Protein AF-A0A2R6B958-F1 (afdb_monomer)

Sequence (54 aa):
MSRNELRKLALDLRKQNPEFQALHSQVTQQVAERFYQARERFFEGLANKPKKKK

Structure (mmCIF, N/CA/C/O backbone):
data_AF-A0A2R6B958-F1
#
_entry.id   AF-A0A2R6B958-F1
#
loop_
_atom_site.group_PDB
_atom_site.id
_atom_site.type_symbol
_atom_site.label_atom_id
_atom_site.label_alt_id
_atom_site.label_comp_id
_atom_site.label_asym_id
_atom_site.label_entity_id
_atom_site.label_seq_id
_atom_site.pdbx_PDB_ins_code
_atom_site.Cartn_x
_atom_site.Cartn_y
_atom_site.Cartn_z
_atom_site.occupancy
_atom_site.B_iso_or_equiv
_atom_site.auth_seq_id
_atom_site.auth_comp_id
_atom_site.auth_asym_id
_atom_site.auth_atom_id
_atom_site.pdbx_PDB_model_num
ATOM 1 N N . MET A 1 1 ? 8.093 8.264 -5.323 1.00 78.25 1 MET A N 1
ATOM 2 C CA . MET A 1 1 ? 7.499 7.706 -4.087 1.00 78.25 1 MET A CA 1
ATOM 3 C C . MET A 1 1 ? 8.245 6.459 -3.644 1.00 78.25 1 MET A C 1
ATOM 5 O O . MET A 1 1 ? 8.252 5.463 -4.360 1.00 78.25 1 MET A O 1
ATOM 9 N N . SER A 1 2 ? 8.848 6.503 -2.470 1.00 91.56 2 SER A N 1
ATOM 10 C CA . SER A 1 2 ? 9.475 5.371 -1.793 1.00 91.56 2 SER A CA 1
ATOM 11 C C . SER A 1 2 ? 8.440 4.387 -1.224 1.00 91.56 2 SER A C 1
ATOM 13 O O . SER A 1 2 ? 7.266 4.715 -1.032 1.00 91.56 2 SER A O 1
ATOM 15 N N . ARG A 1 3 ? 8.888 3.167 -0.910 1.00 92.69 3 ARG A N 1
ATOM 16 C CA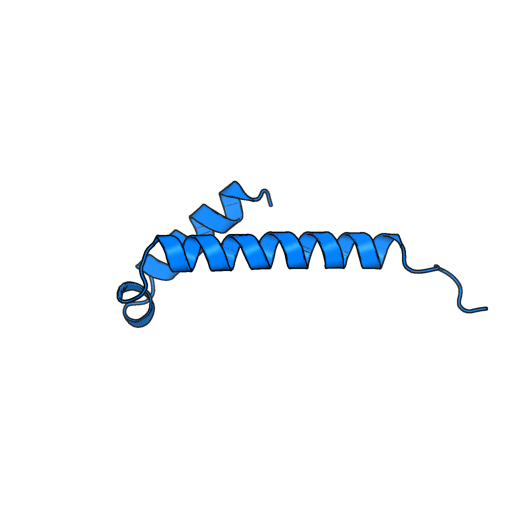 . ARG A 1 3 ? 8.097 2.125 -0.228 1.00 92.69 3 ARG A CA 1
ATOM 17 C C . ARG A 1 3 ? 7.497 2.612 1.098 1.00 92.69 3 ARG A C 1
ATOM 19 O O . ARG A 1 3 ? 6.356 2.297 1.427 1.00 92.69 3 ARG A O 1
ATOM 26 N N . ASN A 1 4 ? 8.254 3.413 1.847 1.00 94.88 4 ASN A N 1
ATOM 27 C CA . ASN A 1 4 ? 7.827 3.933 3.146 1.00 94.88 4 ASN A CA 1
ATOM 28 C C . ASN A 1 4 ? 6.746 5.012 3.016 1.00 94.88 4 ASN A C 1
ATOM 30 O O . ASN A 1 4 ? 5.829 5.045 3.835 1.00 94.88 4 ASN A O 1
ATOM 34 N N . GLU A 1 5 ? 6.808 5.849 1.978 1.00 95.31 5 GLU A N 1
ATOM 35 C CA . GLU A 1 5 ? 5.755 6.832 1.693 1.00 95.31 5 GLU A CA 1
ATOM 36 C C . GLU A 1 5 ? 4.426 6.150 1.351 1.00 95.31 5 GLU A C 1
ATOM 38 O O . GLU A 1 5 ? 3.392 6.554 1.871 1.00 95.31 5 GLU A O 1
ATOM 43 N N . LEU A 1 6 ? 4.447 5.065 0.568 1.00 95.88 6 LEU A N 1
ATOM 44 C CA . LEU A 1 6 ? 3.229 4.308 0.244 1.00 95.88 6 LEU A CA 1
ATOM 45 C C . LEU A 1 6 ? 2.598 3.645 1.469 1.00 95.88 6 LEU A C 1
ATOM 47 O O . LEU A 1 6 ? 1.377 3.618 1.592 1.00 95.88 6 LEU A O 1
ATOM 51 N N . ARG A 1 7 ? 3.410 3.129 2.397 1.00 95.19 7 ARG A N 1
ATOM 52 C CA . ARG A 1 7 ? 2.897 2.551 3.649 1.00 95.19 7 ARG A CA 1
ATOM 53 C C . ARG A 1 7 ? 2.254 3.597 4.547 1.00 95.19 7 ARG A C 1
ATOM 55 O O . ARG A 1 7 ? 1.195 3.327 5.105 1.00 95.19 7 ARG A O 1
ATOM 62 N N . LYS A 1 8 ? 2.883 4.769 4.683 1.00 96.00 8 LYS A N 1
ATOM 63 C CA . LYS A 1 8 ? 2.312 5.893 5.439 1.00 96.00 8 LYS A CA 1
ATOM 64 C C . LYS A 1 8 ? 0.994 6.341 4.813 1.00 96.00 8 LYS A C 1
ATOM 66 O O . LYS A 1 8 ? -0.019 6.337 5.499 1.00 96.00 8 LYS A O 1
ATOM 71 N N . LEU A 1 9 ? 0.985 6.558 3.497 1.00 96.19 9 LEU A N 1
ATOM 72 C CA . LEU A 1 9 ? -0.217 6.937 2.759 1.00 96.19 9 LEU A CA 1
ATOM 73 C C . LEU A 1 9 ? -1.353 5.920 2.934 1.00 96.19 9 LEU A C 1
ATOM 75 O O . LEU A 1 9 ? -2.482 6.304 3.210 1.00 96.19 9 LEU A O 1
ATOM 79 N N . ALA A 1 10 ? -1.067 4.621 2.825 1.00 95.94 10 ALA A N 1
ATOM 80 C CA . ALA A 1 10 ? -2.083 3.589 3.006 1.00 95.94 10 ALA A CA 1
ATOM 81 C C . ALA A 1 10 ? -2.669 3.593 4.430 1.00 95.94 10 ALA A C 1
ATOM 83 O O . ALA A 1 10 ? -3.877 3.436 4.600 1.00 95.94 10 ALA A O 1
ATOM 84 N N . LEU A 1 11 ? -1.839 3.812 5.455 1.00 97.31 11 LEU A N 1
ATOM 85 C CA . LEU A 1 11 ? -2.308 3.944 6.837 1.00 97.31 11 LEU A CA 1
ATOM 86 C C . LEU A 1 11 ? -3.151 5.203 7.051 1.00 97.31 11 LEU A C 1
ATOM 88 O O . LEU A 1 11 ? -4.125 5.150 7.799 1.00 97.31 11 LEU A O 1
ATOM 92 N N . ASP A 1 12 ? -2.798 6.309 6.404 1.00 96.75 12 ASP A N 1
ATOM 93 C CA . ASP A 1 12 ? -3.566 7.549 6.490 1.00 96.75 12 ASP A CA 1
ATOM 94 C C . ASP A 1 12 ? -4.929 7.397 5.801 1.00 96.75 12 ASP A C 1
ATOM 96 O O . ASP A 1 12 ? -5.951 7.745 6.391 1.00 96.75 12 ASP A O 1
ATO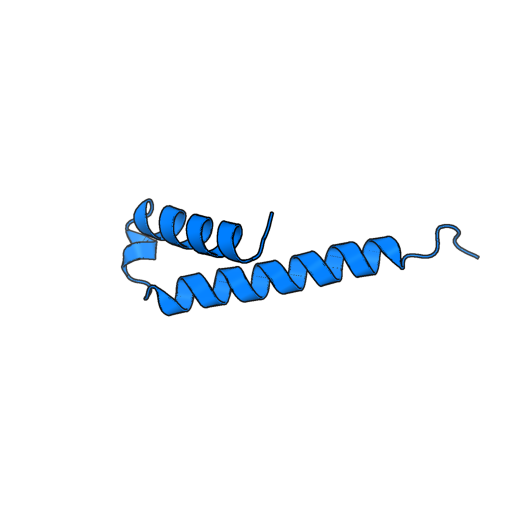M 100 N N . LEU A 1 13 ? -4.977 6.754 4.628 1.00 95.44 13 LEU A N 1
ATOM 101 C CA . LEU A 1 13 ? -6.226 6.413 3.933 1.00 95.44 13 LEU A CA 1
ATOM 102 C C . LEU A 1 13 ? -7.113 5.470 4.758 1.00 95.44 13 LEU A C 1
ATOM 104 O O . LEU A 1 13 ? -8.325 5.666 4.834 1.00 95.44 13 LEU A O 1
ATOM 108 N N . ARG A 1 14 ? -6.516 4.479 5.433 1.00 95.25 14 ARG A N 1
ATOM 109 C CA . ARG A 1 14 ? -7.236 3.589 6.356 1.00 95.25 14 ARG A CA 1
ATOM 110 C C . ARG A 1 14 ? -7.891 4.367 7.498 1.00 95.25 14 ARG A C 1
ATOM 112 O O . ARG A 1 14 ? -9.003 4.045 7.892 1.00 95.25 14 ARG A O 1
ATOM 119 N N . LYS A 1 15 ? -7.205 5.369 8.058 1.00 95.31 15 LYS A N 1
ATOM 120 C CA . LYS A 1 15 ? -7.749 6.191 9.153 1.00 95.31 15 LYS A CA 1
ATOM 121 C C . LYS A 1 15 ? -8.904 7.075 8.686 1.00 95.31 15 LYS A C 1
ATOM 123 O O . LYS A 1 15 ? -9.844 7.273 9.447 1.00 95.31 15 LYS A O 1
ATOM 128 N N . GLN A 1 16 ? -8.831 7.591 7.460 1.00 96.19 16 GLN A N 1
ATOM 129 C CA . GLN A 1 16 ? -9.834 8.503 6.908 1.00 96.19 16 GLN A CA 1
ATOM 130 C C . GLN A 1 16 ? -11.165 7.816 6.572 1.00 96.19 16 GLN A C 1
ATOM 132 O O . GLN A 1 16 ? -12.199 8.472 6.638 1.00 96.19 16 GLN A O 1
ATOM 137 N N . ASN A 1 17 ? -11.162 6.519 6.240 1.00 94.69 17 ASN A N 1
ATOM 138 C CA . ASN A 1 17 ? -12.384 5.784 5.909 1.00 94.69 17 ASN A CA 1
ATOM 139 C C . ASN A 1 17 ? -12.815 4.844 7.058 1.00 94.69 17 ASN A C 1
ATOM 141 O O . ASN A 1 17 ? -12.103 3.873 7.328 1.00 94.69 17 ASN A O 1
ATOM 145 N N . PRO A 1 18 ? -13.988 5.066 7.687 1.00 93.12 18 PRO A N 1
ATOM 146 C CA . PRO A 1 18 ? -14.530 4.203 8.740 1.00 93.12 18 PRO A CA 1
ATOM 147 C C . PRO A 1 18 ? -14.612 2.718 8.363 1.00 93.12 18 PRO A C 1
ATOM 149 O O . PRO A 1 18 ? -14.329 1.859 9.194 1.00 93.12 18 PRO A O 1
ATOM 152 N N . GLU A 1 19 ? -14.922 2.399 7.106 1.00 93.50 19 GLU A N 1
ATOM 153 C CA . GLU A 1 19 ? -15.013 1.014 6.628 1.00 93.50 19 GLU A CA 1
ATOM 154 C C . GLU A 1 19 ? -13.645 0.321 6.644 1.00 93.50 19 GLU A C 1
ATOM 156 O O . GLU A 1 19 ? -13.520 -0.857 6.979 1.00 93.50 19 GLU A O 1
ATOM 161 N N . PHE A 1 20 ? -12.582 1.067 6.337 1.00 93.19 20 PHE A N 1
ATOM 162 C CA . PHE A 1 20 ? -11.218 0.546 6.339 1.00 93.19 20 PHE A CA 1
ATOM 163 C C . PHE A 1 20 ? -10.593 0.517 7.735 1.00 93.19 20 PHE A C 1
ATOM 165 O O . PHE A 1 20 ? -9.612 -0.202 7.939 1.00 93.19 20 PHE A O 1
ATOM 172 N N . GLN A 1 21 ? -11.159 1.210 8.727 1.00 92.62 21 GLN A N 1
ATOM 173 C CA . GLN A 1 21 ? -10.686 1.116 10.113 1.00 92.62 21 GLN A CA 1
ATOM 174 C C . GLN A 1 21 ? -10.852 -0.300 10.687 1.00 92.62 21 GLN A C 1
ATOM 176 O O . GLN A 1 21 ? -10.016 -0.719 11.493 1.00 92.62 21 GLN A O 1
ATOM 181 N N . ALA A 1 22 ? -11.843 -1.063 10.208 1.00 94.19 22 ALA A N 1
ATOM 182 C CA . ALA A 1 22 ? -12.028 -2.474 10.549 1.00 94.19 22 ALA A CA 1
ATOM 183 C C . ALA A 1 22 ? -10.856 -3.366 10.086 1.00 94.19 22 ALA A C 1
ATOM 185 O O . ALA A 1 22 ? -10.597 -4.414 10.677 1.00 94.19 22 ALA A O 1
ATOM 186 N N . LEU A 1 23 ? -10.107 -2.953 9.056 1.00 93.25 23 LEU A N 1
ATOM 187 C CA . LEU A 1 23 ? -8.933 -3.688 8.585 1.00 93.25 23 LEU A CA 1
ATOM 188 C C . LEU A 1 23 ? -7.766 -3.520 9.560 1.00 93.25 23 LEU A C 1
ATOM 190 O O . LEU A 1 23 ? -7.496 -2.420 10.042 1.00 93.25 23 LEU A O 1
ATOM 194 N N . HIS A 1 24 ? -7.004 -4.588 9.801 1.00 93.50 24 HIS A N 1
ATOM 195 C CA . HIS A 1 24 ? -5.788 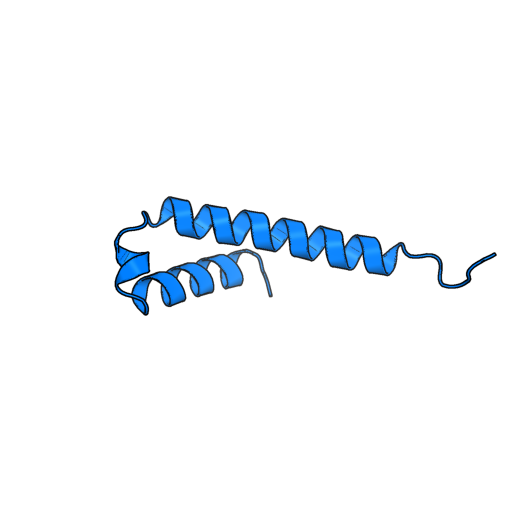-4.505 10.610 1.00 93.50 24 HIS A CA 1
ATOM 196 C C . HIS A 1 24 ? -4.699 -3.675 9.901 1.00 93.50 24 HIS A C 1
ATOM 198 O O . HIS A 1 24 ? -4.548 -3.722 8.674 1.00 93.50 24 HIS A O 1
ATOM 204 N N . SER A 1 25 ? -3.884 -2.949 10.674 1.00 92.94 25 SER A N 1
ATOM 205 C CA . SER A 1 25 ? -2.785 -2.116 10.154 1.00 92.94 25 SER A CA 1
ATOM 206 C C . SER A 1 25 ? -1.813 -2.917 9.279 1.00 92.94 25 S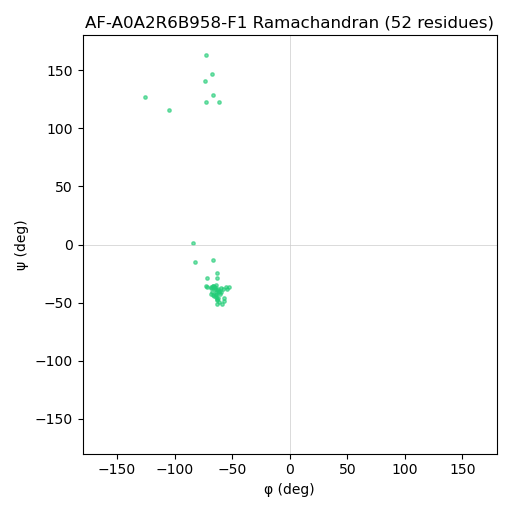ER A C 1
ATOM 208 O O . SER A 1 25 ? -1.361 -2.436 8.241 1.00 92.94 25 SER A O 1
ATOM 210 N N . GLN A 1 26 ? -1.566 -4.176 9.644 1.00 95.88 26 GLN A N 1
ATOM 211 C CA . GLN A 1 26 ? -0.713 -5.087 8.885 1.00 95.88 26 GLN A CA 1
ATOM 212 C C . GLN A 1 26 ? -1.280 -5.415 7.496 1.00 95.88 26 GLN A C 1
ATOM 214 O O . GLN A 1 26 ? -0.513 -5.507 6.541 1.00 95.88 26 GLN A O 1
ATOM 219 N N . VAL A 1 27 ? -2.605 -5.546 7.351 1.00 95.94 27 VAL A N 1
ATOM 220 C CA . VAL A 1 27 ? -3.243 -5.792 6.042 1.00 95.94 27 VAL A CA 1
ATOM 221 C C . VAL A 1 27 ? -3.035 -4.583 5.133 1.00 95.94 27 VAL A C 1
ATOM 223 O O . VAL A 1 27 ? -2.607 -4.723 3.991 1.00 95.94 27 VAL A O 1
ATOM 226 N N . THR A 1 28 ? -3.226 -3.381 5.674 1.00 96.19 28 THR A N 1
ATOM 227 C CA . THR A 1 28 ? -3.008 -2.122 4.943 1.00 96.19 28 THR A CA 1
ATOM 228 C C . THR A 1 28 ? -1.555 -1.979 4.475 1.00 96.19 28 THR A C 1
ATOM 230 O O . THR A 1 28 ? -1.290 -1.625 3.326 1.00 96.19 28 THR A O 1
ATOM 233 N N . GLN A 1 29 ? -0.594 -2.320 5.336 1.00 94.94 29 GLN A N 1
ATOM 234 C CA . GLN A 1 29 ? 0.828 -2.288 4.987 1.00 94.94 29 GLN A CA 1
ATOM 235 C C . GLN A 1 29 ? 1.204 -3.332 3.922 1.00 94.94 29 GLN A C 1
ATOM 237 O O . GLN A 1 29 ? 2.040 -3.042 3.065 1.00 94.94 29 GLN A O 1
ATOM 242 N N . GLN A 1 30 ? 0.586 -4.519 3.935 1.00 96.38 30 GLN A N 1
ATOM 243 C CA . GLN A 1 30 ? 0.781 -5.540 2.897 1.00 96.38 30 GLN A CA 1
ATOM 244 C C . GLN A 1 30 ? 0.201 -5.116 1.542 1.00 96.38 30 GLN A C 1
ATOM 246 O O . GLN A 1 30 ? 0.803 -5.390 0.505 1.00 96.38 30 GLN A O 1
ATOM 251 N N . VAL A 1 31 ? -0.939 -4.424 1.527 1.00 95.69 31 VAL A N 1
ATOM 252 C CA . VAL A 1 31 ? -1.503 -3.861 0.289 1.00 95.69 31 VAL A CA 1
ATOM 253 C C . VAL A 1 31 ? -0.556 -2.815 -0.297 1.00 95.69 31 VAL A C 1
ATOM 255 O O . VAL A 1 31 ? -0.219 -2.890 -1.479 1.00 95.69 31 VAL A O 1
ATOM 258 N N . ALA A 1 32 ? -0.047 -1.901 0.536 1.00 96.75 32 ALA A N 1
ATOM 259 C CA . ALA A 1 32 ? 0.949 -0.915 0.113 1.00 96.75 32 ALA A CA 1
ATOM 260 C C . ALA A 1 32 ? 2.218 -1.575 -0.452 1.00 96.75 32 ALA A C 1
ATOM 262 O O . ALA A 1 32 ? 2.782 -1.102 -1.438 1.00 96.75 32 ALA A O 1
ATOM 263 N N . GLU A 1 33 ? 2.644 -2.692 0.143 1.00 96.88 33 GLU A N 1
ATOM 264 C CA . GLU A 1 33 ? 3.784 -3.474 -0.328 1.00 96.88 33 GLU A CA 1
ATOM 265 C C . GLU A 1 33 ? 3.567 -4.053 -1.726 1.00 96.88 33 GLU A C 1
ATOM 267 O O . GLU A 1 33 ? 4.398 -3.873 -2.616 1.00 96.88 33 GLU A O 1
ATOM 272 N N . ARG A 1 34 ? 2.434 -4.732 -1.932 1.00 96.56 34 ARG A N 1
ATOM 273 C CA . ARG A 1 34 ? 2.091 -5.331 -3.227 1.00 96.56 34 ARG A CA 1
ATOM 274 C C . ARG A 1 34 ? 1.953 -4.261 -4.305 1.00 96.56 34 ARG A C 1
ATOM 276 O O . ARG A 1 34 ? 2.409 -4.463 -5.427 1.00 96.56 34 ARG A O 1
ATOM 283 N N . PHE A 1 35 ? 1.383 -3.110 -3.953 1.00 95.75 35 PHE A N 1
ATOM 284 C CA . PHE A 1 35 ? 1.274 -1.974 -4.861 1.00 95.75 35 PHE A CA 1
ATOM 285 C C . PHE A 1 35 ? 2.647 -1.417 -5.254 1.00 95.75 35 PHE A C 1
ATOM 287 O O . PHE A 1 35 ? 2.885 -1.167 -6.433 1.00 95.75 35 PHE A O 1
ATOM 294 N N . TYR A 1 36 ? 3.571 -1.270 -4.299 1.00 95.50 36 TYR A N 1
ATOM 295 C CA . TYR A 1 36 ? 4.941 -0.834 -4.583 1.00 95.50 36 TYR A CA 1
ATOM 296 C C . TYR A 1 36 ? 5.630 -1.762 -5.594 1.00 95.50 36 TYR A C 1
ATOM 298 O O . TYR A 1 36 ? 6.136 -1.286 -6.608 1.00 95.50 36 TYR A O 1
ATOM 306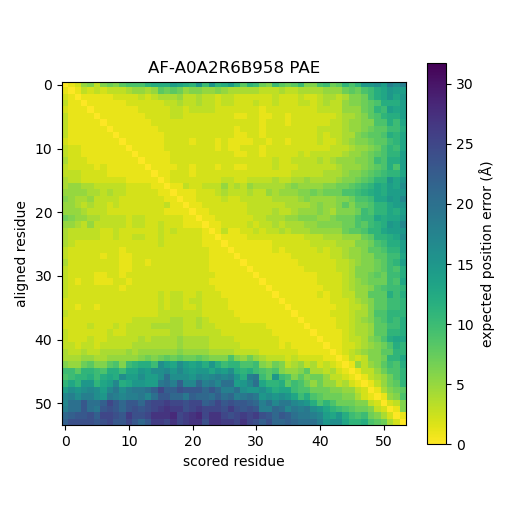 N N . GLN A 1 37 ? 5.561 -3.077 -5.373 1.00 94.62 37 GLN A N 1
ATOM 307 C CA . GLN A 1 37 ? 6.160 -4.071 -6.270 1.00 94.62 37 GLN A CA 1
ATOM 308 C C . GLN A 1 37 ? 5.517 -4.066 -7.662 1.00 94.62 37 GLN A C 1
ATOM 310 O O . GLN A 1 37 ? 6.217 -4.126 -8.672 1.00 94.62 37 GLN A O 1
ATOM 315 N N . ALA A 1 38 ? 4.186 -3.974 -7.736 1.00 93.88 38 ALA A N 1
ATOM 316 C CA . ALA A 1 38 ? 3.476 -3.874 -9.009 1.00 93.88 38 ALA A CA 1
ATOM 317 C C . ALA A 1 38 ? 3.888 -2.613 -9.779 1.00 93.88 38 ALA A C 1
ATOM 319 O O . ALA A 1 38 ? 4.117 -2.670 -10.986 1.00 93.88 38 ALA A O 1
ATOM 320 N N . ARG A 1 39 ? 4.043 -1.488 -9.071 1.00 92.00 39 ARG A N 1
ATOM 321 C CA . ARG A 1 39 ? 4.503 -0.225 -9.644 1.00 92.00 39 ARG A CA 1
ATOM 322 C C . ARG A 1 39 ? 5.933 -0.335 -10.177 1.00 92.00 39 ARG A C 1
ATOM 324 O O . ARG A 1 39 ? 6.187 0.126 -11.284 1.00 92.00 39 ARG A O 1
ATOM 331 N N . GLU A 1 40 ? 6.853 -0.936 -9.421 1.00 92.19 40 GLU A N 1
ATOM 332 C CA . GLU A 1 40 ? 8.231 -1.170 -9.880 1.00 92.19 40 GLU A CA 1
ATOM 333 C C . GLU A 1 40 ? 8.259 -2.021 -11.146 1.00 92.19 40 GLU A C 1
ATOM 335 O O . GLU A 1 40 ? 8.808 -1.582 -12.153 1.00 92.19 40 GLU A O 1
ATOM 340 N N . ARG A 1 41 ? 7.570 -3.169 -11.142 1.00 90.38 41 ARG A N 1
ATOM 341 C CA . ARG A 1 41 ? 7.474 -4.054 -12.315 1.00 90.38 41 ARG A CA 1
ATOM 342 C C . ARG A 1 41 ? 6.855 -3.361 -13.522 1.00 90.38 41 ARG A C 1
ATOM 344 O O . ARG A 1 41 ? 7.271 -3.602 -14.649 1.00 90.38 41 ARG A O 1
ATOM 351 N N . PHE A 1 42 ? 5.857 -2.510 -13.302 1.00 89.19 42 PHE A N 1
ATOM 352 C CA . PHE A 1 42 ? 5.226 -1.745 -14.370 1.00 89.19 42 PHE A CA 1
ATOM 353 C C . PHE A 1 42 ? 6.217 -0.780 -15.028 1.00 89.19 42 PHE A C 1
ATOM 355 O O . PHE A 1 42 ? 6.331 -0.761 -16.251 1.00 89.19 42 PHE A O 1
ATOM 362 N N . PHE A 1 43 ? 6.971 -0.014 -14.236 1.00 87.94 43 PHE A N 1
ATOM 363 C CA . PHE A 1 43 ? 7.959 0.921 -14.779 1.00 87.94 43 PHE A CA 1
ATOM 364 C C . PHE A 1 43 ? 9.186 0.220 -15.367 1.00 87.94 43 PHE A C 1
ATOM 366 O O . PHE A 1 43 ? 9.675 0.646 -16.410 1.00 87.94 43 PHE A O 1
ATOM 373 N N . GLU A 1 44 ? 9.639 -0.880 -14.769 1.00 86.50 44 GLU A N 1
ATOM 374 C CA . GLU A 1 44 ? 10.685 -1.736 -15.333 1.00 86.50 44 GLU A CA 1
ATOM 375 C C . GLU A 1 44 ? 10.241 -2.339 -16.677 1.00 86.50 44 GLU A C 1
ATOM 377 O O . GLU A 1 44 ? 10.960 -2.263 -17.671 1.00 86.50 44 GLU A O 1
ATOM 382 N N . GLY A 1 45 ? 9.014 -2.858 -16.753 1.00 81.31 45 GLY A N 1
ATOM 383 C CA . GLY A 1 45 ? 8.426 -3.379 -17.987 1.00 81.31 45 GLY A CA 1
ATOM 384 C C . GLY A 1 45 ? 8.231 -2.309 -19.067 1.00 81.31 45 GLY A C 1
ATOM 385 O O . GLY A 1 45 ? 8.426 -2.587 -20.249 1.00 81.31 45 GLY A O 1
ATOM 386 N N . LEU A 1 46 ? 7.897 -1.073 -18.683 1.00 75.88 46 LEU A N 1
ATOM 387 C CA . LEU A 1 4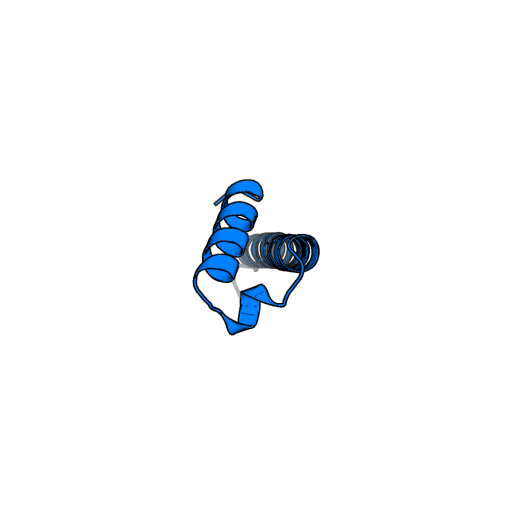6 ? 7.856 0.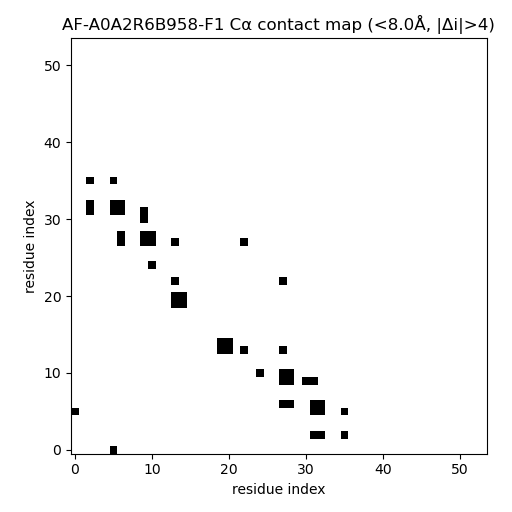069 -19.601 1.00 75.88 46 LEU A CA 1
ATOM 388 C C . LEU A 1 46 ? 9.248 0.449 -20.114 1.00 75.88 46 LEU A C 1
ATOM 390 O O . LEU A 1 46 ? 9.388 0.741 -21.301 1.00 75.88 46 LEU A O 1
ATOM 394 N N . ALA A 1 47 ? 10.268 0.427 -19.253 1.00 70.31 47 ALA A N 1
ATOM 395 C CA . ALA A 1 47 ? 11.651 0.697 -19.639 1.00 70.31 47 ALA A CA 1
ATOM 396 C C . ALA A 1 47 ? 12.200 -0.379 -20.592 1.00 70.31 47 ALA A C 1
ATOM 398 O O . ALA A 1 47 ? 12.901 -0.056 -21.550 1.00 70.31 47 ALA A O 1
ATOM 399 N N . ASN A 1 48 ? 11.812 -1.638 -20.375 1.00 66.75 48 ASN A N 1
ATOM 400 C CA . ASN A 1 48 ? 12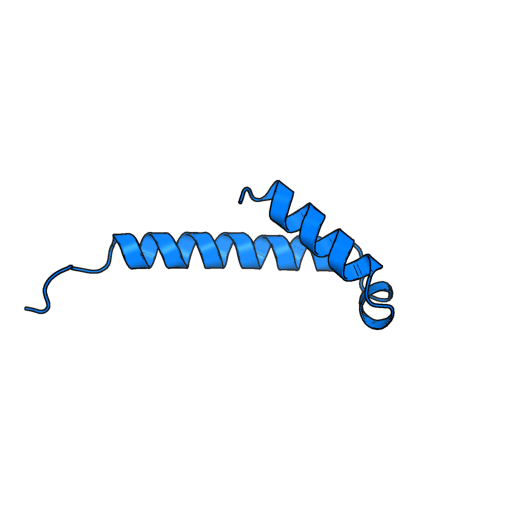.216 -2.790 -21.181 1.00 66.75 48 ASN A CA 1
ATOM 401 C C . ASN A 1 48 ? 11.362 -2.996 -22.445 1.00 66.75 48 ASN A C 1
ATOM 403 O O . ASN A 1 48 ? 11.591 -3.941 -23.203 1.00 66.75 48 ASN A O 1
ATOM 407 N N . LYS A 1 49 ? 10.379 -2.125 -22.712 1.00 69.06 49 LYS A N 1
ATOM 408 C CA . LYS A 1 49 ? 9.544 -2.229 -23.910 1.00 69.06 49 LYS A CA 1
ATOM 409 C C . LYS A 1 49 ? 10.357 -1.814 -25.147 1.00 69.06 49 LYS A C 1
ATOM 411 O O . LYS A 1 49 ? 10.838 -0.678 -25.202 1.00 69.06 49 LYS A O 1
ATOM 416 N N . PRO A 1 50 ? 10.499 -2.677 -26.174 1.00 66.94 50 PRO A N 1
ATOM 417 C CA . PRO A 1 50 ? 11.234 -2.317 -27.380 1.00 66.94 50 PRO A CA 1
ATOM 418 C C . PRO A 1 50 ? 10.562 -1.118 -28.062 1.00 66.94 50 PRO A C 1
ATOM 420 O O . PRO A 1 50 ? 9.378 -1.153 -28.398 1.00 66.94 50 PRO A O 1
ATOM 423 N N . LYS A 1 51 ? 11.329 -0.037 -28.260 1.00 66.75 51 LYS A N 1
ATOM 424 C CA . LYS A 1 51 ? 10.846 1.249 -28.804 1.00 66.75 51 LYS A CA 1
ATOM 425 C C . LYS A 1 51 ? 10.389 1.175 -30.269 1.00 66.75 51 LYS A C 1
ATOM 427 O O . LYS A 1 51 ? 9.734 2.095 -30.744 1.00 66.75 51 LYS A O 1
ATOM 432 N N . LYS A 1 52 ? 10.715 0.096 -30.984 1.00 69.81 52 LYS A N 1
ATOM 433 C CA . LYS A 1 52 ? 10.262 -0.181 -32.352 1.00 69.81 52 LYS A CA 1
ATOM 434 C C . LYS A 1 52 ? 9.607 -1.558 -32.395 1.00 69.81 52 LYS A C 1
ATOM 436 O O . LYS A 1 52 ? 10.224 -2.540 -31.986 1.00 69.81 52 LYS A O 1
ATOM 441 N N . LYS A 1 53 ? 8.377 -1.628 -32.910 1.00 64.69 53 LYS A N 1
ATOM 442 C CA . LYS A 1 53 ? 7.829 -2.889 -33.426 1.00 64.69 53 LYS A CA 1
ATOM 443 C C . LYS A 1 53 ? 8.657 -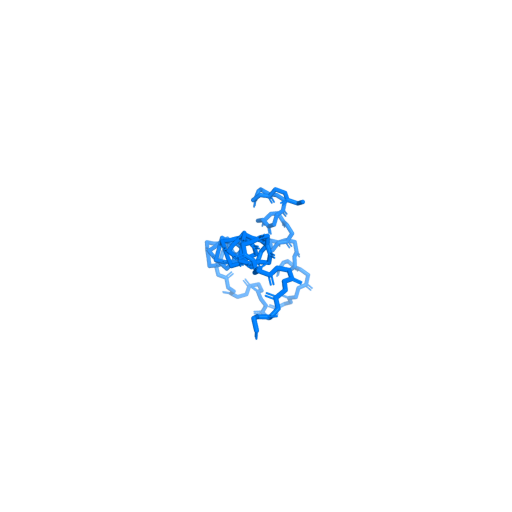3.261 -34.665 1.00 64.69 53 LYS A C 1
ATOM 445 O O . LYS A 1 53 ? 8.903 -2.378 -35.486 1.00 64.69 53 LYS A O 1
ATOM 450 N N . LYS A 1 54 ? 9.157 -4.500 -34.715 1.00 59.81 54 LYS A N 1
ATOM 451 C CA . LYS A 1 54 ? 9.738 -5.078 -35.936 1.00 59.81 54 LYS A CA 1
ATOM 452 C C . LYS A 1 54 ? 8.664 -5.201 -37.007 1.00 59.81 54 LYS A C 1
ATOM 454 O O . LYS A 1 54 ? 7.499 -5.435 -36.612 1.00 59.81 54 LYS A O 1
#

Secondary structure (DSSP, 8-state):
--HHHHHHHHHHHHHH-HHHHTS-HHHHHHHHHHHHHHHHHHHHHHHTS-SS--

Mean predicted aligned error: 5.59 Å

Organism: NCBI:txid1978153

Solvent-accessible surface area (backbone atoms only — not comparable to full-atom values): 3158 Å² total; per-residue (Å²): 134,55,70,66,55,41,32,52,50,37,52,52,54,27,69,75,34,76,79,44,55,77,53,55,70,68,57,41,40,50,52,29,49,55,49,46,53,51,52,50,50,50,53,51,53,60,70,69,48,74,95,63,84,131

Foldseek 3Di:
DDLVVLLVVLVVVLVVDPVSVVPDSVVSSVVSVVVVVVVVVVVVVVVVPPPDDD

Radius of gyration: 15.37 Å; Cα contacts (8 Å, |Δi|>4): 25; chains: 1; bounding box: 27×14×46 Å

pLDDT: mean 89.33, std 10.38, range [59.81, 97.31]